Protein AF-A0A920NFT0-F1 (afdb_monomer)

Foldseek 3Di:
DQVVLCVQPFWPDWDKDFDADPVRHTDDIDIDTGGNDPVSVVVSCPDPVNVVVVVVVVVVVPPDDD

pLDDT: me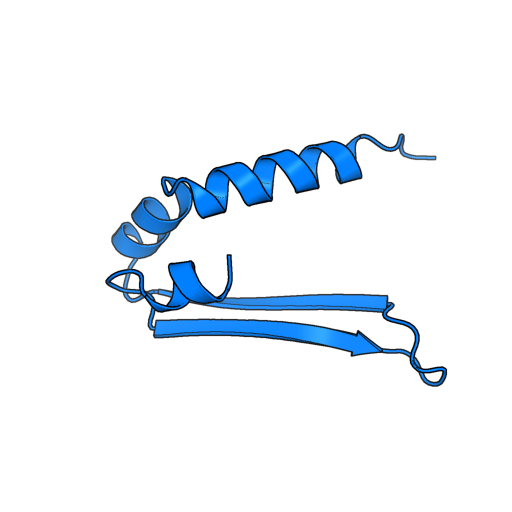an 89.77, std 13.28, range [46.22, 97.81]

Sequence (66 aa):
MIKPTRSEEGNELYNFYEEKNKDGKIISFHLFEIYKNSGALDFHRKTTHYKDYRSKIDDFWKSPER

Radius of gyration: 14.47 Å; Cα contacts (8 Å, |Δi|>4): 69; chains: 1; bounding box: 33×21×42 Å

Structure (mmCIF, N/CA/C/O backbone):
data_AF-A0A920NFT0-F1
#
_entry.id   AF-A0A920NFT0-F1
#
loop_
_atom_site.group_PDB
_atom_site.id
_atom_site.type_symbol
_atom_site.label_atom_id
_atom_site.label_alt_id
_atom_site.label_comp_id
_atom_site.label_asym_id
_atom_site.label_entity_id
_atom_site.label_seq_id
_atom_site.pdbx_PDB_ins_code
_atom_site.Cartn_x
_atom_site.Cartn_y
_atom_site.Cartn_z
_atom_site.occupancy
_atom_site.B_iso_or_equiv
_atom_site.auth_seq_id
_atom_site.auth_comp_id
_atom_site.auth_asym_id
_atom_site.auth_atom_id
_atom_site.pdbx_PDB_model_num
ATOM 1 N N . MET A 1 1 ? 3.111 6.791 0.799 1.00 89.38 1 MET A N 1
ATOM 2 C CA . MET A 1 1 ? 2.801 5.350 0.902 1.00 89.38 1 MET A CA 1
ATOM 3 C C . MET A 1 1 ? 3.592 4.640 1.981 1.00 89.38 1 MET A C 1
ATOM 5 O O . MET A 1 1 ? 3.030 4.480 3.046 1.00 89.38 1 MET A O 1
ATOM 9 N N . ILE A 1 2 ? 4.864 4.280 1.789 1.00 89.31 2 ILE A N 1
ATOM 10 C CA . ILE A 1 2 ? 5.547 3.308 2.675 1.00 89.31 2 ILE A CA 1
ATOM 11 C C . ILE A 1 2 ? 5.560 3.711 4.160 1.00 89.31 2 ILE A C 1
ATOM 13 O O . ILE A 1 2 ? 4.960 3.034 4.986 1.00 89.31 2 ILE A O 1
ATOM 17 N N . LYS A 1 3 ? 6.231 4.817 4.511 1.00 93.19 3 LYS A N 1
ATOM 18 C CA . LYS A 1 3 ? 6.334 5.268 5.909 1.00 93.19 3 LYS A CA 1
ATOM 19 C C . LYS A 1 3 ? 4.971 5.529 6.569 1.00 93.19 3 LYS A C 1
ATOM 21 O O . LYS A 1 3 ? 4.751 4.954 7.625 1.00 93.19 3 LYS A O 1
ATOM 26 N N . PRO A 1 4 ? 4.062 6.334 5.980 1.00 94.31 4 PRO A N 1
ATOM 27 C CA . PRO A 1 4 ? 2.794 6.626 6.642 1.00 94.31 4 PRO A CA 1
ATOM 28 C C . PRO A 1 4 ? 1.891 5.394 6.766 1.00 94.31 4 PRO A C 1
ATOM 30 O O . PRO A 1 4 ? 1.266 5.248 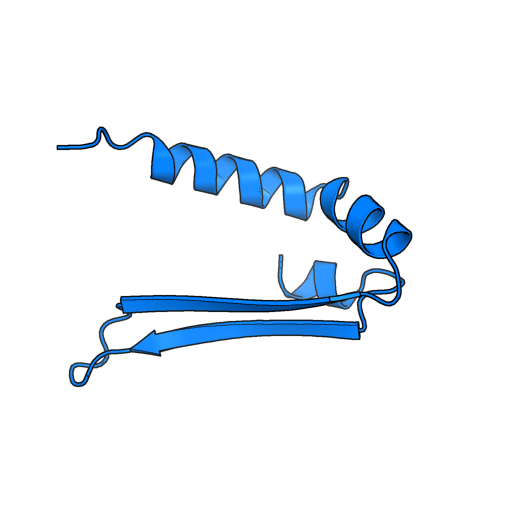7.805 1.00 94.31 4 PRO A O 1
ATOM 33 N N . THR A 1 5 ? 1.883 4.474 5.788 1.00 95.00 5 THR A N 1
ATOM 34 C CA . THR A 1 5 ? 1.042 3.260 5.865 1.00 95.00 5 THR A CA 1
ATOM 35 C C . THR A 1 5 ? 1.497 2.319 6.975 1.00 95.00 5 THR A C 1
ATOM 37 O O . THR A 1 5 ? 0.675 1.788 7.708 1.00 95.00 5 THR A O 1
ATOM 40 N N . ARG A 1 6 ? 2.814 2.175 7.171 1.00 96.00 6 ARG A N 1
ATOM 41 C CA . ARG A 1 6 ? 3.378 1.396 8.289 1.00 96.00 6 ARG A CA 1
ATOM 42 C C . ARG A 1 6 ? 3.053 1.970 9.668 1.00 96.00 6 ARG A C 1
ATOM 44 O O . ARG A 1 6 ? 3.236 1.284 10.665 1.00 96.00 6 ARG A O 1
ATOM 51 N N . SER A 1 7 ? 2.646 3.234 9.736 1.00 95.75 7 SER A N 1
ATOM 52 C CA . SER A 1 7 ? 2.243 3.899 10.975 1.00 95.75 7 SER A CA 1
ATOM 53 C C . SER A 1 7 ? 0.725 3.920 11.172 1.00 95.75 7 SER A C 1
ATOM 55 O O . SER A 1 7 ? 0.264 4.463 12.171 1.00 95.75 7 SER A O 1
ATOM 57 N N . GLU A 1 8 ? -0.056 3.367 10.240 1.00 95.44 8 GLU A N 1
ATOM 58 C CA . GLU A 1 8 ? -1.507 3.271 10.383 1.00 95.44 8 GLU A CA 1
ATOM 59 C C . GLU A 1 8 ? -1.886 2.233 11.436 1.00 95.44 8 GLU A C 1
ATOM 61 O O . GLU A 1 8 ? -1.322 1.138 11.504 1.00 95.44 8 GLU A O 1
ATOM 66 N N . GLU A 1 9 ? -2.901 2.557 12.231 1.00 94.75 9 GLU A N 1
ATOM 67 C CA . GLU A 1 9 ? -3.462 1.606 13.176 1.00 94.75 9 GLU A CA 1
ATOM 68 C C . GLU A 1 9 ? -4.058 0.403 12.428 1.00 94.75 9 GLU A C 1
ATOM 70 O O . GLU A 1 9 ? -4.922 0.542 11.562 1.00 94.75 9 GLU A O 1
ATOM 75 N N . GLY A 1 10 ? -3.581 -0.799 12.760 1.00 94.88 10 GLY A N 1
ATOM 76 C CA . GLY A 1 10 ? -4.030 -2.040 12.132 1.00 94.88 10 GLY A CA 1
ATOM 77 C C . GLY A 1 10 ? -3.281 -2.438 10.857 1.00 94.88 10 GLY A C 1
ATOM 78 O O . GLY A 1 10 ? -3.626 -3.481 10.297 1.00 94.88 10 GLY A O 1
ATOM 79 N N . ASN A 1 11 ? -2.260 -1.688 10.417 1.00 96.94 11 ASN A N 1
ATOM 80 C CA . ASN A 1 11 ? -1.264 -2.216 9.481 1.00 96.94 11 ASN A CA 1
ATOM 81 C C . ASN A 1 11 ? -0.314 -3.167 10.229 1.00 96.94 11 ASN A C 1
ATOM 83 O O . ASN A 1 11 ? 0.285 -2.791 11.233 1.00 96.94 11 ASN A O 1
ATOM 87 N N . GLU A 1 12 ? -0.185 -4.400 9.747 1.00 97.00 12 GLU A N 1
ATOM 88 C CA . GLU A 1 12 ? 0.705 -5.412 10.335 1.00 97.00 12 GLU A CA 1
ATOM 89 C C . GLU A 1 12 ? 1.961 -5.610 9.487 1.00 97.00 12 GLU A C 1
ATOM 91 O O . GLU A 1 12 ? 3.053 -5.832 10.010 1.00 97.00 12 GLU A O 1
ATOM 96 N N . LEU A 1 13 ? 1.815 -5.508 8.164 1.00 96.31 13 LEU A N 1
ATOM 97 C CA . LEU A 1 13 ? 2.915 -5.623 7.220 1.00 96.31 13 LEU A CA 1
ATOM 98 C C . LEU A 1 13 ? 2.688 -4.698 6.029 1.00 96.31 13 LEU A C 1
ATOM 100 O O . LEU A 1 13 ? 1.578 -4.573 5.510 1.00 96.31 13 LEU A O 1
ATOM 104 N N . TYR A 1 14 ? 3.774 -4.079 5.576 1.00 96.12 14 TYR A N 1
ATOM 105 C CA . TYR A 1 14 ? 3.804 -3.293 4.349 1.00 96.12 14 TYR A CA 1
ATOM 106 C C . TYR A 1 14 ? 5.192 -3.412 3.716 1.00 96.12 14 TYR A C 1
ATOM 108 O O . TYR A 1 14 ? 6.115 -2.655 4.055 1.00 96.12 14 TYR A O 1
ATOM 116 N N . ASN A 1 15 ? 5.365 -4.387 2.826 1.00 96.19 15 ASN A N 1
ATOM 117 C CA . ASN A 1 15 ? 6.637 -4.675 2.165 1.00 96.19 15 ASN A CA 1
ATOM 118 C C . ASN A 1 15 ? 6.564 -4.321 0.686 1.00 96.19 15 ASN A C 1
ATOM 120 O O . ASN A 1 15 ? 5.671 -4.770 -0.022 1.00 96.19 15 ASN A O 1
ATOM 124 N N . PHE A 1 16 ? 7.540 -3.539 0.233 1.00 94.38 16 PHE A N 1
ATOM 125 C CA . PHE A 1 16 ? 7.652 -3.090 -1.145 1.00 94.38 16 PHE A CA 1
ATOM 126 C C . PHE A 1 16 ? 9.006 -3.518 -1.701 1.00 94.38 16 PHE A C 1
ATOM 128 O O . PHE A 1 16 ? 10.041 -3.174 -1.125 1.00 94.38 16 PHE A O 1
ATOM 135 N N . TYR A 1 17 ? 8.986 -4.271 -2.795 1.00 94.81 17 TYR A N 1
ATOM 136 C CA . TYR A 1 17 ? 10.168 -4.818 -3.449 1.00 94.81 17 TYR A CA 1
ATOM 137 C C . TYR A 1 17 ? 10.229 -4.398 -4.912 1.00 94.81 17 TYR A C 1
ATOM 139 O O . TYR A 1 17 ? 9.209 -4.276 -5.589 1.00 94.81 17 TYR A O 1
ATOM 147 N N . GLU A 1 18 ? 11.453 -4.242 -5.403 1.00 95.75 18 GLU A N 1
ATOM 148 C CA . GLU A 1 18 ? 11.752 -4.062 -6.819 1.00 95.75 18 GLU A CA 1
ATOM 149 C C . GLU A 1 18 ? 12.295 -5.379 -7.368 1.00 95.75 18 GLU A C 1
ATOM 151 O O . GLU A 1 18 ? 13.273 -5.918 -6.845 1.00 95.75 18 GLU A O 1
ATOM 156 N N . GLU A 1 19 ? 11.695 -5.886 -8.436 1.00 96.19 19 GLU A N 1
ATOM 157 C CA . GLU A 1 19 ? 12.253 -6.999 -9.191 1.00 96.19 19 GLU A CA 1
ATOM 158 C C . GLU A 1 19 ? 13.168 -6.457 -10.285 1.00 96.19 19 GLU A C 1
ATOM 160 O O . GLU A 1 19 ? 12.772 -5.585 -11.065 1.00 96.19 19 GLU A O 1
ATOM 165 N N . LYS A 1 20 ? 14.393 -6.983 -10.351 1.00 97.56 20 LYS A N 1
ATOM 166 C CA . LYS A 1 20 ? 15.409 -6.571 -11.322 1.00 97.56 20 LYS A CA 1
ATOM 167 C C . LYS A 1 20 ? 15.797 -7.743 -12.213 1.00 97.56 20 LYS A C 1
ATOM 169 O O . LYS A 1 20 ? 15.936 -8.868 -11.737 1.00 97.56 20 LYS A O 1
ATOM 174 N N . ASN A 1 21 ? 15.991 -7.474 -13.501 1.00 95.94 21 ASN A N 1
ATOM 175 C CA . ASN A 1 21 ? 16.553 -8.452 -14.427 1.00 95.94 21 ASN A CA 1
ATOM 176 C C . ASN A 1 21 ? 18.067 -8.638 -14.181 1.00 95.94 21 ASN A C 1
ATOM 178 O O . ASN A 1 21 ? 18.665 -7.976 -13.330 1.00 95.94 21 ASN A O 1
ATOM 182 N N . LYS A 1 22 ? 18.708 -9.521 -14.958 1.00 95.44 22 LYS A N 1
ATOM 183 C CA . LYS A 1 22 ? 20.154 -9.796 -14.846 1.00 95.44 22 LYS A CA 1
ATOM 184 C C . LYS A 1 22 ? 21.041 -8.563 -15.072 1.00 95.44 22 LYS A C 1
ATOM 186 O O . LYS A 1 22 ? 22.142 -8.522 -14.539 1.00 95.44 22 LYS A O 1
ATOM 191 N N . ASP A 1 23 ? 20.545 -7.562 -15.797 1.00 96.12 23 ASP A N 1
ATOM 192 C CA . ASP A 1 23 ? 21.249 -6.306 -16.081 1.00 96.12 23 ASP A CA 1
ATOM 193 C C . ASP A 1 23 ? 20.997 -5.228 -15.008 1.00 96.12 23 ASP A C 1
ATOM 195 O O . ASP A 1 23 ? 21.415 -4.081 -15.156 1.00 96.12 23 ASP A O 1
ATOM 199 N N . GLY A 1 24 ? 20.273 -5.562 -13.934 1.00 94.31 24 GLY A N 1
ATOM 200 C CA . GLY A 1 24 ? 19.932 -4.635 -12.854 1.00 94.31 24 GLY A CA 1
ATOM 201 C C . GLY A 1 24 ? 18.788 -3.669 -13.179 1.00 94.31 24 GLY A C 1
ATOM 202 O O . GLY A 1 24 ? 18.458 -2.817 -12.350 1.00 94.31 24 GLY A O 1
ATOM 203 N N . LYS A 1 25 ? 18.147 -3.797 -14.347 1.00 95.31 25 LYS A N 1
ATOM 204 C CA . LYS A 1 25 ? 16.982 -2.990 -14.726 1.00 95.31 25 LYS A CA 1
ATOM 205 C C . LYS A 1 25 ? 15.746 -3.473 -13.973 1.00 95.31 25 LYS A C 1
ATOM 207 O O . LYS A 1 25 ? 15.456 -4.668 -13.969 1.00 95.31 25 LYS A O 1
ATOM 212 N N . ILE A 1 26 ? 15.001 -2.541 -13.379 1.00 94.81 26 ILE A N 1
ATOM 213 C CA . ILE A 1 26 ? 13.721 -2.840 -12.725 1.00 94.81 26 ILE A CA 1
ATOM 214 C C . ILE A 1 26 ? 12.708 -3.268 -13.789 1.00 94.81 26 ILE A C 1
ATOM 216 O O . ILE A 1 26 ? 12.507 -2.562 -14.779 1.00 94.81 26 ILE A O 1
ATOM 220 N N . ILE A 1 27 ? 12.090 -4.425 -13.579 1.00 94.94 27 ILE A N 1
ATOM 221 C CA . ILE A 1 27 ? 11.090 -5.010 -14.479 1.00 94.94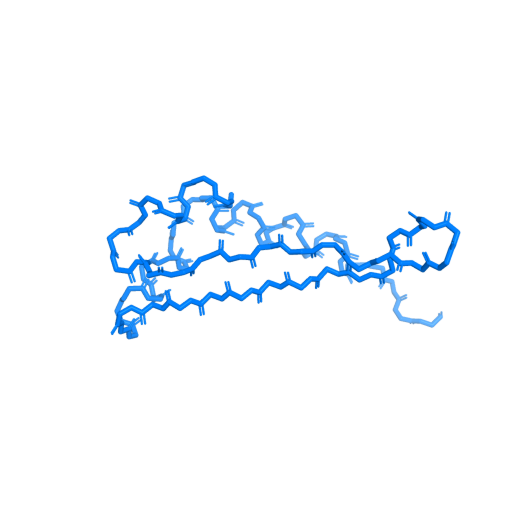 27 ILE A CA 1
ATOM 222 C C . ILE A 1 27 ? 9.713 -5.130 -13.832 1.00 94.94 27 ILE A C 1
ATOM 224 O O . ILE A 1 27 ? 8.717 -5.168 -14.546 1.00 94.94 27 ILE A O 1
ATOM 228 N N . SER A 1 28 ? 9.646 -5.163 -12.501 1.00 92.75 28 SER A N 1
ATOM 229 C CA . SER A 1 28 ? 8.386 -5.239 -11.767 1.00 92.75 28 SER A CA 1
ATOM 230 C C . SER A 1 28 ? 8.527 -4.657 -10.364 1.00 92.75 28 SER A C 1
ATOM 232 O O . SER A 1 28 ? 9.633 -4.510 -9.835 1.00 92.75 28 SER A O 1
ATOM 234 N N . PHE A 1 29 ? 7.388 -4.349 -9.755 1.00 91.38 29 PHE A N 1
ATOM 235 C CA . PHE A 1 29 ? 7.274 -3.949 -8.361 1.00 91.38 29 PHE A CA 1
ATOM 236 C C . PHE A 1 29 ? 6.302 -4.889 -7.654 1.00 91.38 29 PHE A C 1
ATOM 238 O O . PHE A 1 29 ? 5.206 -5.141 -8.152 1.00 91.38 29 PHE A O 1
ATOM 245 N N . HIS A 1 30 ? 6.686 -5.370 -6.474 1.00 93.12 30 HIS A N 1
ATOM 246 C CA . HIS A 1 30 ? 5.867 -6.263 -5.656 1.00 93.12 30 HIS A CA 1
ATOM 247 C C . HIS A 1 30 ? 5.512 -5.572 -4.347 1.00 93.12 30 HIS A C 1
ATOM 249 O O . HIS 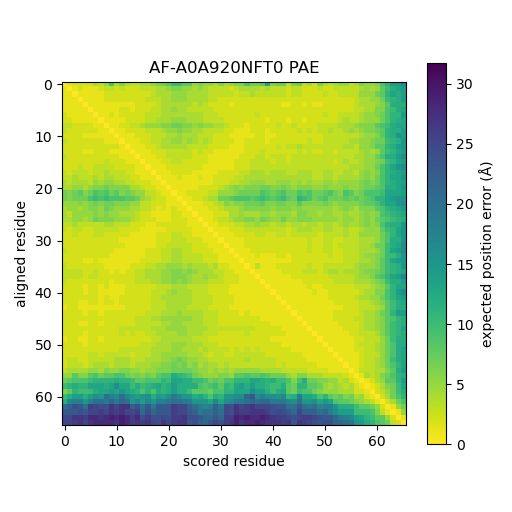A 1 30 ? 6.396 -5.101 -3.629 1.00 93.12 30 HIS A O 1
ATOM 255 N N . LEU A 1 31 ? 4.221 -5.517 -4.033 1.00 93.88 31 LEU A N 1
ATOM 256 C CA . LEU A 1 31 ? 3.696 -4.891 -2.826 1.00 93.88 31 LEU A CA 1
ATOM 257 C C . LEU A 1 31 ? 2.868 -5.911 -2.045 1.00 9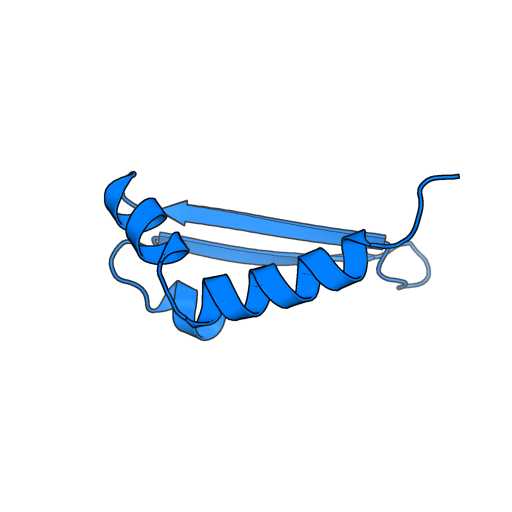3.88 31 LEU A C 1
ATOM 259 O O . LEU A 1 31 ? 1.883 -6.437 -2.556 1.00 93.88 31 LEU A O 1
ATOM 263 N N . PHE A 1 32 ? 3.284 -6.181 -0.811 1.00 95.50 32 PHE A N 1
ATOM 264 C CA . PHE A 1 32 ? 2.585 -7.057 0.121 1.00 95.50 32 PHE A CA 1
ATOM 265 C C . PHE A 1 32 ? 2.084 -6.236 1.299 1.00 95.50 32 PHE A C 1
ATOM 267 O O . PHE A 1 32 ? 2.865 -5.540 1.953 1.00 95.50 32 PHE A O 1
ATOM 274 N N . GLU A 1 33 ? 0.792 -6.352 1.583 1.00 96.25 33 GLU A N 1
ATOM 275 C CA . GLU A 1 33 ? 0.124 -5.621 2.652 1.00 96.25 33 GLU A CA 1
ATOM 276 C C . GLU A 1 33 ?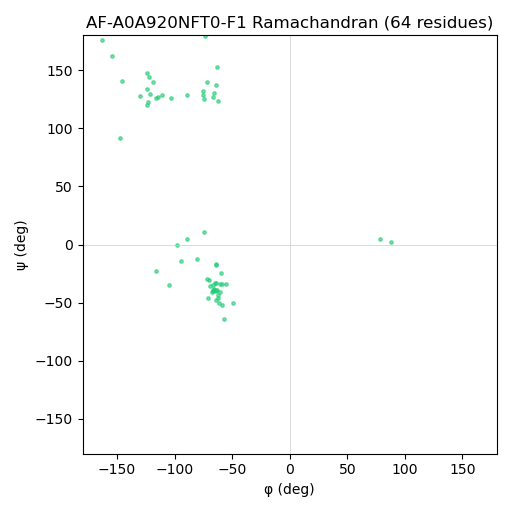 -0.687 -6.603 3.498 1.00 96.25 33 GLU A C 1
ATOM 278 O O . GLU A 1 33 ? -1.479 -7.381 2.963 1.00 96.25 33 GLU A O 1
ATOM 283 N N . ILE A 1 34 ? -0.485 -6.580 4.815 1.00 97.19 34 ILE A N 1
ATOM 284 C CA . ILE A 1 34 ? -1.294 -7.342 5.771 1.00 97.19 34 ILE A CA 1
ATOM 285 C C . ILE A 1 34 ? -1.918 -6.346 6.736 1.00 97.19 34 ILE A C 1
ATOM 287 O O . ILE A 1 34 ? -1.230 -5.498 7.311 1.00 97.19 34 ILE A O 1
ATOM 291 N N . TYR A 1 35 ? -3.230 -6.469 6.901 1.00 97.81 35 TYR A N 1
ATOM 292 C CA . TYR A 1 35 ? -4.024 -5.658 7.807 1.00 97.81 35 TYR A CA 1
ATOM 293 C C . TYR A 1 35 ? -4.746 -6.561 8.793 1.00 97.81 35 TYR A C 1
ATOM 295 O O . TYR A 1 35 ? -5.251 -7.620 8.420 1.00 97.81 35 TYR A O 1
ATOM 303 N N . LYS A 1 36 ? -4.874 -6.082 10.029 1.00 97.81 36 LYS A N 1
ATOM 304 C CA . LYS A 1 36 ? -5.533 -6.801 11.124 1.00 97.81 36 LYS A CA 1
ATOM 305 C C . LYS A 1 36 ? -6.968 -7.225 10.788 1.00 97.81 36 LYS A C 1
ATOM 307 O O . LYS A 1 36 ? -7.453 -8.237 11.283 1.00 97.81 36 LYS A O 1
ATOM 312 N N . ASN A 1 37 ? -7.685 -6.411 10.011 1.00 97.50 37 ASN A N 1
ATOM 313 C CA . ASN A 1 37 ? -9.052 -6.676 9.567 1.00 97.50 37 ASN A CA 1
ATOM 314 C C . ASN A 1 37 ? -9.443 -5.780 8.377 1.00 97.50 37 ASN A C 1
ATOM 316 O O . ASN A 1 37 ? -8.702 -4.880 7.977 1.00 97.50 37 ASN A O 1
ATOM 320 N N . SER A 1 38 ? -10.644 -6.005 7.840 1.00 96.44 38 SER A N 1
ATOM 321 C CA . SER A 1 38 ? -11.213 -5.208 6.747 1.00 96.44 38 SER A CA 1
ATOM 322 C C . SER A 1 38 ? -11.388 -3.727 7.096 1.00 96.44 38 SER A C 1
ATOM 324 O O . SER A 1 38 ? -11.179 -2.882 6.233 1.00 96.44 38 SER A O 1
ATOM 326 N N . GLY A 1 39 ? -11.698 -3.390 8.352 1.00 97.56 39 GLY A N 1
ATOM 327 C CA . GLY A 1 39 ? -11.832 -2.001 8.798 1.00 97.56 39 GLY A CA 1
ATOM 328 C C . GLY A 1 39 ? -10.526 -1.209 8.689 1.00 97.56 39 GLY A C 1
ATOM 329 O O . GLY A 1 39 ? -10.543 -0.059 8.252 1.00 97.56 39 GLY A O 1
ATOM 330 N N . ALA A 1 40 ? -9.389 -1.834 9.008 1.00 97.06 40 ALA A N 1
ATOM 331 C CA . ALA A 1 40 ? -8.065 -1.234 8.837 1.00 97.06 40 ALA A CA 1
ATOM 332 C C . ALA A 1 40 ? -7.718 -1.025 7.350 1.00 97.06 40 ALA A C 1
ATOM 334 O O . ALA A 1 40 ? -7.222 0.036 6.973 1.00 97.06 40 ALA A O 1
ATOM 335 N N . LEU A 1 41 ? -8.061 -1.986 6.485 1.00 96.94 41 LEU A N 1
ATOM 336 C CA . LEU A 1 41 ? -7.898 -1.839 5.035 1.00 96.94 41 LEU A CA 1
ATOM 337 C C . LEU A 1 41 ? -8.781 -0.715 4.460 1.00 96.94 41 LEU A C 1
ATOM 339 O O . LEU A 1 41 ? -8.347 0.058 3.603 1.00 96.94 41 LEU A O 1
ATOM 343 N N . ASP A 1 42 ? -10.018 -0.585 4.931 1.00 97.31 42 ASP A N 1
ATOM 344 C CA . ASP A 1 42 ? -10.916 0.488 4.500 1.00 97.31 42 ASP A CA 1
ATOM 345 C C . ASP A 1 42 ? -10.458 1.861 5.000 1.00 97.31 42 ASP A C 1
ATOM 347 O O . ASP A 1 42 ? -10.606 2.858 4.286 1.00 97.31 42 ASP A O 1
ATOM 351 N N . PHE A 1 43 ? -9.893 1.928 6.209 1.00 96.94 43 PHE A N 1
ATOM 352 C CA . PHE A 1 43 ? -9.248 3.133 6.722 1.00 96.94 43 PHE A CA 1
ATOM 353 C C . PHE A 1 43 ? -8.067 3.533 5.836 1.00 96.94 43 PHE A C 1
ATOM 355 O O . PHE A 1 43 ? -8.040 4.669 5.353 1.00 96.94 43 PHE A O 1
ATOM 362 N N . HIS A 1 44 ? -7.163 2.593 5.539 1.00 97.06 44 HIS A N 1
ATOM 363 C CA . HIS A 1 44 ? -6.015 2.805 4.658 1.00 97.06 44 HIS A CA 1
ATOM 364 C C . HIS A 1 44 ? -6.424 3.471 3.336 1.00 97.06 44 HIS A C 1
ATOM 366 O O . HIS A 1 44 ? -5.900 4.525 2.963 1.00 97.06 44 HIS A O 1
ATOM 372 N N . ARG A 1 45 ? -7.451 2.925 2.670 1.00 95.62 45 ARG A N 1
ATOM 373 C CA . ARG A 1 45 ? -7.971 3.417 1.379 1.00 95.62 45 ARG A CA 1
ATOM 374 C C . ARG A 1 45 ? -8.566 4.828 1.430 1.00 95.62 45 ARG A C 1
ATOM 376 O O . ARG A 1 45 ? -8.761 5.463 0.393 1.00 95.62 45 ARG A O 1
ATOM 383 N N . LYS A 1 46 ? -8.886 5.340 2.619 1.00 96.38 46 LYS A N 1
ATOM 384 C CA . LYS A 1 46 ? -9.445 6.688 2.812 1.00 96.38 46 LYS A CA 1
ATOM 385 C C . LYS A 1 46 ? -8.379 7.738 3.119 1.00 96.38 46 LYS A C 1
ATOM 387 O O . LYS A 1 46 ? -8.695 8.929 3.012 1.00 96.38 46 LYS A O 1
ATOM 392 N N . THR A 1 47 ? -7.159 7.322 3.462 1.00 96.56 47 THR A N 1
ATOM 393 C CA . THR A 1 47 ? -6.052 8.220 3.811 1.00 96.56 47 THR A CA 1
ATOM 394 C C . THR A 1 47 ? -5.632 9.112 2.643 1.00 96.56 47 THR A C 1
ATOM 396 O O . THR A 1 47 ? -5.786 8.765 1.468 1.00 96.56 47 THR A O 1
ATOM 399 N N . THR A 1 48 ? -5.079 10.283 2.968 1.00 96.25 48 THR A N 1
ATOM 400 C CA . THR A 1 48 ? -4.587 11.238 1.966 1.00 96.25 48 THR A CA 1
ATOM 401 C C . THR A 1 48 ? -3.454 10.638 1.141 1.00 96.25 48 THR A C 1
ATOM 403 O O . THR A 1 48 ? -3.511 10.673 -0.082 1.00 96.25 48 THR A O 1
ATOM 406 N N . HIS A 1 49 ? -2.468 9.994 1.777 1.00 94.06 49 HIS A N 1
ATOM 407 C CA . HIS A 1 49 ? -1.334 9.425 1.045 1.00 94.06 49 HIS A CA 1
ATOM 408 C C . HIS A 1 49 ? -1.736 8.288 0.106 1.00 94.06 49 HIS A C 1
ATOM 410 O O . HIS A 1 49 ? -1.125 8.180 -0.955 1.00 94.06 49 HIS A O 1
ATOM 416 N N . TYR A 1 50 ? -2.745 7.476 0.452 1.00 94.62 50 TYR A N 1
ATOM 417 C CA . TYR A 1 50 ? -3.294 6.470 -0.464 1.00 94.62 50 TYR A CA 1
ATOM 418 C C . TYR A 1 50 ? -3.947 7.117 -1.687 1.00 94.62 50 TYR A C 1
ATOM 420 O O . TYR A 1 50 ? -3.651 6.736 -2.820 1.00 94.62 50 TYR A O 1
ATOM 428 N N . LYS A 1 51 ? -4.794 8.131 -1.479 1.00 93.94 51 LYS A N 1
ATOM 429 C CA . LYS A 1 51 ? -5.461 8.854 -2.574 1.00 93.94 51 LYS A CA 1
ATOM 430 C C . LYS A 1 51 ? -4.458 9.559 -3.491 1.00 93.94 51 LYS A C 1
ATOM 432 O O . LYS A 1 51 ? -4.568 9.433 -4.708 1.00 93.94 51 LYS A O 1
ATOM 437 N N . ASP A 1 52 ? -3.448 10.213 -2.918 1.00 92.81 52 ASP A N 1
ATOM 438 C CA . ASP A 1 52 ? -2.368 10.883 -3.657 1.00 92.81 52 ASP A CA 1
ATOM 439 C C . ASP A 1 52 ? -1.510 9.904 -4.466 1.00 92.81 52 ASP A C 1
ATOM 441 O O . ASP A 1 52 ? -0.972 10.243 -5.519 1.00 92.81 52 ASP A O 1
ATOM 445 N N . TYR A 1 53 ? -1.325 8.685 -3.958 1.00 90.56 53 TYR A N 1
ATOM 446 C CA . TYR A 1 53 ? -0.644 7.625 -4.692 1.00 90.56 53 TYR A CA 1
ATOM 447 C C . TYR A 1 53 ? -1.500 7.114 -5.846 1.00 90.56 53 TYR A C 1
ATOM 449 O O . TYR A 1 53 ? -1.005 6.982 -6.966 1.00 90.56 53 TYR A O 1
ATOM 457 N N . ARG A 1 54 ? -2.788 6.863 -5.592 1.00 90.06 54 ARG A N 1
ATOM 458 C CA . ARG A 1 54 ? -3.697 6.308 -6.593 1.00 90.06 54 ARG A CA 1
ATOM 459 C C . ARG A 1 54 ? -3.908 7.257 -7.771 1.00 90.06 54 ARG A C 1
ATOM 461 O O . ARG A 1 54 ? -3.901 6.775 -8.901 1.00 90.06 54 ARG A O 1
ATOM 468 N N . SER A 1 55 ? -4.004 8.566 -7.520 1.00 90.31 55 SER A N 1
ATOM 469 C CA . SER A 1 55 ? -4.135 9.579 -8.576 1.00 90.31 55 SER A CA 1
ATOM 470 C C . SER A 1 55 ? -2.942 9.580 -9.534 1.00 90.31 55 SER A C 1
ATOM 472 O O . SER A 1 55 ? -3.129 9.620 -10.745 1.00 90.31 55 SER A O 1
ATOM 474 N N . LYS A 1 56 ? -1.718 9.435 -9.011 1.00 87.62 56 LYS A N 1
ATOM 475 C CA . LYS A 1 56 ? -0.499 9.362 -9.831 1.00 87.62 56 LYS A CA 1
ATOM 476 C C . LYS A 1 56 ? -0.456 8.111 -10.701 1.00 87.62 56 LYS A C 1
ATOM 478 O O . LYS A 1 56 ? -0.001 8.188 -11.834 1.00 87.62 56 LYS A O 1
ATOM 483 N N . ILE A 1 57 ? -0.9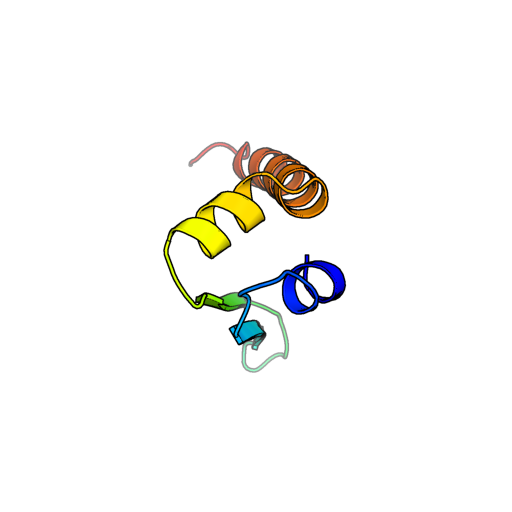13 6.965 -10.190 1.00 83.62 57 ILE A N 1
ATOM 484 C CA . ILE A 1 57 ? -0.960 5.717 -10.972 1.00 83.62 57 ILE A CA 1
ATOM 485 C C . ILE A 1 57 ? -1.979 5.807 -12.102 1.00 83.62 57 ILE A C 1
ATOM 487 O O . ILE A 1 57 ? -1.697 5.334 -13.198 1.00 83.62 57 ILE A O 1
ATOM 491 N N . ASP A 1 58 ? -3.147 6.403 -11.854 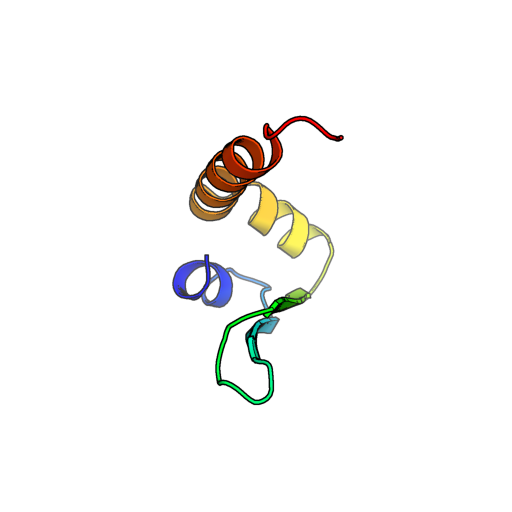1.00 75.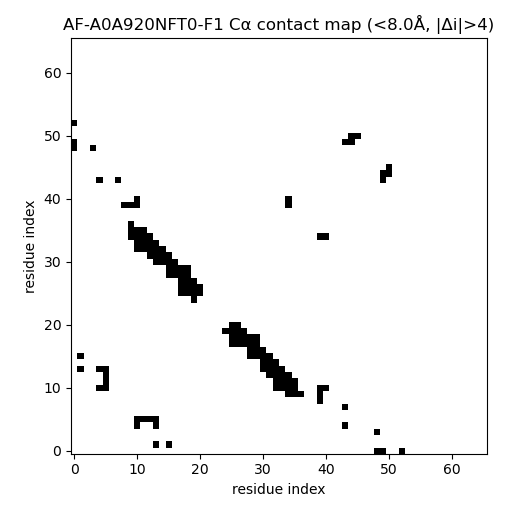12 58 ASP A N 1
ATOM 492 C CA . ASP A 1 58 ? -4.158 6.559 -12.904 1.00 75.12 58 ASP A CA 1
ATOM 493 C C . ASP A 1 58 ? -3.614 7.365 -14.088 1.00 75.12 58 ASP A C 1
ATOM 495 O O . ASP A 1 58 ? -3.925 7.052 -15.235 1.00 75.12 58 ASP A O 1
ATOM 499 N N . ASP A 1 59 ? -2.734 8.336 -13.842 1.00 68.19 59 ASP A N 1
ATOM 500 C CA . ASP A 1 59 ? -2.066 9.074 -14.914 1.00 68.19 59 ASP A CA 1
ATOM 501 C C . ASP A 1 59 ? -1.033 8.229 -15.681 1.00 68.19 59 ASP A C 1
ATOM 503 O O . ASP A 1 59 ? -0.887 8.412 -16.889 1.00 68.19 59 ASP A O 1
ATOM 507 N N . PHE A 1 60 ? -0.382 7.250 -15.041 1.00 66.00 60 PHE A N 1
ATOM 508 C CA . PHE A 1 60 ? 0.461 6.264 -15.738 1.00 66.00 60 PHE A CA 1
ATOM 509 C C . PHE A 1 60 ? -0.359 5.259 -16.561 1.00 66.00 60 PHE A C 1
ATOM 511 O O . PHE A 1 60 ? 0.118 4.779 -17.588 1.00 66.00 60 PHE A O 1
ATOM 518 N N . TRP A 1 61 ? -1.592 4.956 -16.143 1.00 60.22 61 TRP A N 1
ATOM 519 C CA . TRP A 1 61 ? -2.483 4.025 -16.847 1.00 60.22 61 TRP A CA 1
ATOM 520 C C . TRP A 1 61 ? -3.200 4.656 -18.055 1.00 60.22 61 TRP A C 1
ATOM 522 O O . TRP A 1 61 ? -3.745 3.943 -18.890 1.00 60.22 61 TRP A O 1
ATOM 532 N N . LYS A 1 62 ? -3.165 5.986 -18.216 1.00 58.19 62 LYS A N 1
ATOM 533 C CA . LYS A 1 62 ? -3.746 6.689 -19.381 1.00 58.19 62 LYS A CA 1
ATOM 534 C C . LYS A 1 62 ? -2.939 6.558 -20.684 1.00 58.19 62 LYS A C 1
ATOM 536 O O . LYS A 1 62 ? -3.253 7.244 -21.656 1.00 58.19 62 LYS A O 1
ATOM 541 N N . SER A 1 63 ? -1.933 5.687 -20.748 1.00 47.84 63 SER A N 1
ATOM 542 C CA . SER A 1 63 ? -1.310 5.332 -22.028 1.00 47.84 63 SER A CA 1
ATOM 543 C C . SER A 1 63 ? -2.242 4.389 -22.801 1.00 47.84 63 SER A C 1
ATOM 545 O O . SER A 1 63 ? -2.676 3.392 -22.226 1.00 47.84 63 SER A O 1
ATOM 547 N N . PRO A 1 64 ? -2.572 4.663 -24.076 1.00 48.09 64 PRO A N 1
ATOM 548 C CA . PRO A 1 64 ? -3.506 3.834 -24.826 1.00 48.09 64 PRO A CA 1
ATOM 549 C C . PRO A 1 64 ? -2.938 2.424 -25.015 1.00 48.09 64 PRO A C 1
ATOM 551 O O . PRO A 1 64 ? -1.753 2.251 -25.305 1.00 48.09 64 PRO A O 1
ATOM 554 N N . GLU A 1 65 ? -3.795 1.417 -24.843 1.00 54.03 65 GLU A N 1
ATOM 555 C CA . GLU A 1 65 ? -3.503 0.064 -25.295 1.00 54.03 65 GLU A CA 1
ATOM 556 C C . GLU A 1 65 ? -3.425 0.036 -26.830 1.00 54.03 65 GLU A C 1
ATOM 558 O O . GLU A 1 65 ? -4.379 0.432 -27.505 1.00 54.03 65 GLU A O 1
ATOM 563 N N . ARG A 1 66 ? -2.324 -0.564 -27.308 1.00 46.22 66 ARG A N 1
ATOM 564 C CA . ARG A 1 66 ? -1.974 -1.019 -28.670 1.00 46.22 66 ARG A CA 1
ATOM 565 C C . ARG A 1 66 ? -1.167 -0.073 -29.548 1.00 46.22 66 ARG A C 1
ATOM 567 O O . ARG A 1 66 ? -1.717 0.926 -30.053 1.00 46.22 66 ARG A O 1
#

Mean predicted aligned error: 5.18 Å

Secondary structure (DSSP, 8-state):
-HHHHHTSTTEEEEEEEEEE-TTS-EEEEEEEEEESSHHHHHHHHHSHHHHHHHHHHHHHHTSPP-

Nearest PDB structures (foldseek):
  7old-assembly1_SV  TM=3.858E-01  e=7.022E-01  Thermochaetoides thermophila DSM 1495
  2jdj-assembly1_A  TM=5.378E-01  e=3.483E+00  Hahella chejuensis
  8c3a-assembly1_X  TM=3.312E-01  e=1.463E+00  Candida albicans
  3p6y-assembly4_P  TM=4.701E-01  e=3.483E+00  Homo sapiens

Solvent-accessible surface area (backbone atoms only — not comparable to full-atom values): 4083 Å² total; per-residue (Å²): 88,72,75,66,49,64,68,38,79,43,47,75,43,74,48,79,46,77,40,57,49,98,85,68,48,76,78,48,76,49,78,49,76,40,53,79,43,70,69,32,51,57,51,51,68,68,35,66,52,46,48,60,50,52,57,57,49,53,63,66,62,68,61,81,88,131